Protein AF-A0A392UB68-F1 (afdb_monomer_lite)

Sequence (80 aa):
TVAWEVDVEEEKVALLRGAFVGFLLEDVEAQQLQQYFSMDGYHDIIITTLGHLKVLITSPKEEEVKSIVRSVGWWCKWFH

Organism: NCBI:txid97028

Secondary structure (DSSP, 8-state):
---------HHHHHHTTTEEEEEBSS---HHHHHHHHHHTT-TT-EEEEEETTEEEEE-SSHHHHHHHHH-HHHHHHHB-

Radius of gyration: 13.99 Å; chains: 1; bounding box: 33×33×25 Å

pLDDT: mean 81.4, std 12.66, range [41.88, 93.12]

Foldseek 3Di:
DDDDDDDDDVVVVVQCLQKDKFFWPDDDDQVRVQVVCVVVPNPQWHWDDPDHRIIMIGGPDSVVSVVQCPPCVNCVVTGD

Structure (mmCIF, N/CA/C/O backbone):
data_AF-A0A392UB68-F1
#
_entry.id   AF-A0A392UB68-F1
#
loop_
_atom_site.group_PDB
_atom_site.id
_atom_site.type_symbol
_atom_site.label_atom_id
_atom_site.label_alt_id
_atom_site.label_comp_id
_atom_site.label_asym_id
_atom_site.label_entity_id
_atom_site.label_seq_id
_atom_site.pdbx_PDB_ins_code
_atom_site.Cartn_x
_atom_site.Cartn_y
_atom_site.Cartn_z
_atom_site.occupancy
_atom_site.B_iso_or_equiv
_atom_site.auth_seq_id
_atom_site.auth_comp_id
_atom_site.auth_asym_id
_atom_site.auth_atom_id
_atom_site.pdbx_PDB_model_num
ATOM 1 N N . THR A 1 1 ? -19.829 -21.158 -10.840 1.00 44.81 1 THR A N 1
ATOM 2 C CA . THR A 1 1 ? -18.879 -20.422 -9.982 1.00 44.81 1 THR A CA 1
ATOM 3 C C . THR A 1 1 ? -19.228 -20.774 -8.558 1.00 44.81 1 THR A C 1
ATOM 5 O O . THR A 1 1 ? -20.371 -20.559 -8.183 1.00 44.81 1 THR A O 1
ATOM 8 N N . VAL A 1 2 ? -18.338 -21.431 -7.814 1.00 41.88 2 VAL A N 1
ATOM 9 C CA . VAL A 1 2 ? -18.595 -21.733 -6.398 1.00 41.88 2 VAL A CA 1
ATOM 10 C C . VAL A 1 2 ? -18.349 -20.438 -5.628 1.00 41.88 2 VAL A C 1
ATOM 12 O O . VAL A 1 2 ? -17.210 -19.984 -5.558 1.00 41.88 2 VAL A O 1
ATOM 15 N N . ALA A 1 3 ? -19.416 -19.800 -5.152 1.00 44.00 3 ALA A N 1
ATOM 16 C CA . ALA A 1 3 ? -19.321 -18.676 -4.232 1.00 44.00 3 ALA A CA 1
ATOM 17 C C . ALA A 1 3 ? -19.295 -19.261 -2.820 1.00 44.00 3 ALA A C 1
ATOM 19 O O . ALA A 1 3 ? -20.284 -19.831 -2.369 1.00 44.00 3 ALA A O 1
ATOM 20 N N . TRP A 1 4 ? -18.140 -19.196 -2.167 1.00 59.12 4 TRP A N 1
ATOM 21 C CA . TRP A 1 4 ? -18.046 -19.488 -0.744 1.00 59.12 4 TRP A CA 1
ATOM 22 C C . TRP A 1 4 ? -18.439 -18.217 0.003 1.00 59.12 4 TRP A C 1
ATOM 24 O O . TRP A 1 4 ? -17.771 -17.193 -0.142 1.00 59.12 4 TRP A O 1
ATOM 34 N N . GLU A 1 5 ? -19.537 -18.268 0.753 1.00 47.59 5 GLU A N 1
ATOM 35 C CA . GLU A 1 5 ? -19.837 -17.251 1.759 1.00 47.59 5 GLU A CA 1
ATOM 36 C C . GLU A 1 5 ? -18.776 -17.374 2.852 1.00 47.59 5 GLU A C 1
ATOM 38 O O . GLU A 1 5 ? -18.636 -18.412 3.498 1.00 47.59 5 GLU A O 1
ATOM 43 N N . VAL A 1 6 ? -17.951 -16.339 2.980 1.00 64.25 6 VAL A N 1
ATOM 44 C CA . VAL A 1 6 ? -16.980 -16.233 4.064 1.00 64.25 6 VAL A CA 1
ATOM 45 C C . VAL A 1 6 ? -17.688 -15.478 5.177 1.00 64.25 6 VAL A C 1
ATOM 47 O O . VAL A 1 6 ? -17.995 -14.301 4.999 1.00 64.25 6 VAL A O 1
ATOM 50 N N . ASP A 1 7 ? -17.964 -16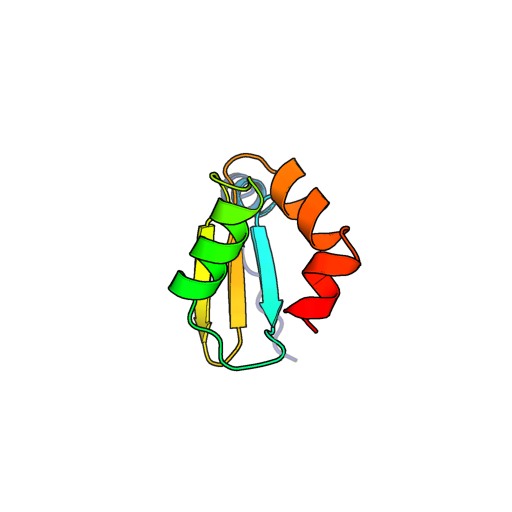.143 6.298 1.00 57.62 7 ASP A N 1
ATOM 51 C CA . ASP A 1 7 ? -18.383 -15.456 7.520 1.00 57.62 7 ASP A CA 1
ATOM 52 C C . ASP A 1 7 ? -17.250 -14.525 7.953 1.00 57.62 7 ASP A C 1
ATOM 54 O O . ASP A 1 7 ? -16.136 -14.969 8.247 1.00 57.62 7 ASP A O 1
ATOM 58 N N . VAL A 1 8 ? -17.513 -13.218 7.937 1.00 61.69 8 VAL A N 1
ATOM 59 C CA . VAL A 1 8 ? -16.519 -12.209 8.302 1.00 61.69 8 VAL A CA 1
ATOM 60 C C . VAL A 1 8 ? -16.923 -11.573 9.623 1.00 61.69 8 VAL A C 1
ATOM 62 O O . VAL A 1 8 ? -17.953 -10.912 9.716 1.00 61.69 8 VAL A O 1
ATOM 65 N N . GLU A 1 9 ? -16.097 -11.754 10.650 1.00 73.00 9 GLU A N 1
ATOM 66 C CA . GLU A 1 9 ? -16.233 -11.027 11.913 1.00 73.00 9 GLU A CA 1
ATOM 67 C C . GLU A 1 9 ? -16.067 -9.519 11.649 1.00 73.00 9 GLU A C 1
ATOM 69 O O . GLU A 1 9 ? -15.000 -9.075 11.216 1.00 73.00 9 GLU A O 1
ATOM 74 N N . GLU A 1 10 ? -17.102 -8.712 11.909 1.00 64.62 10 GLU A N 1
ATOM 75 C CA . GLU A 1 10 ? -17.102 -7.261 11.638 1.00 64.62 10 GLU A CA 1
ATOM 76 C C . GLU A 1 10 ? -15.910 -6.524 12.272 1.00 64.62 10 GLU A C 1
ATOM 78 O O . GLU A 1 10 ? -15.340 -5.616 11.660 1.00 64.62 10 GLU A O 1
ATOM 83 N N . GLU A 1 11 ? -15.468 -6.951 13.458 1.00 63.44 11 GLU A N 1
ATOM 84 C CA . GLU A 1 11 ? -14.279 -6.402 14.120 1.00 63.44 11 GLU A CA 1
ATOM 85 C C . GLU A 1 11 ? -12.999 -6.621 13.302 1.00 63.44 11 GLU A C 1
ATOM 87 O O . GLU A 1 11 ? -12.133 -5.748 13.250 1.00 63.44 11 GLU A O 1
ATOM 92 N N . LYS A 1 12 ? -12.878 -7.757 12.606 1.00 64.31 12 LYS A N 1
ATOM 93 C CA . LYS A 1 12 ? -11.729 -8.051 11.738 1.00 64.31 12 LYS A CA 1
ATOM 94 C C . LYS A 1 12 ? -11.778 -7.236 10.452 1.00 64.31 12 LYS A C 1
ATOM 96 O O . LYS A 1 12 ? -10.733 -6.818 9.964 1.00 64.31 12 LYS A O 1
ATOM 101 N N . VAL A 1 13 ? -12.974 -6.954 9.930 1.00 64.00 13 VAL A N 1
ATOM 102 C CA . VAL A 1 13 ? -13.157 -6.067 8.767 1.00 64.00 13 VAL A CA 1
ATOM 103 C C . VAL A 1 13 ? -12.765 -4.633 9.105 1.00 64.00 13 VAL A C 1
ATOM 105 O O . VAL A 1 13 ? -12.159 -3.948 8.282 1.00 64.00 13 VAL A O 1
ATOM 108 N N . ALA A 1 14 ? -13.061 -4.172 10.323 1.00 67.62 14 ALA A N 1
ATOM 109 C CA . ALA A 1 14 ? -12.664 -2.843 10.775 1.00 67.62 14 ALA A CA 1
ATOM 110 C C . ALA A 1 14 ? -11.136 -2.650 10.744 1.00 67.62 14 ALA A C 1
ATOM 112 O O . ALA A 1 14 ? -10.670 -1.591 10.327 1.00 67.62 14 ALA A O 1
ATOM 113 N N . LEU A 1 15 ? -10.358 -3.690 11.076 1.00 66.62 15 LEU A N 1
ATOM 114 C CA . LEU A 1 15 ? -8.888 -3.670 10.995 1.00 66.62 15 LEU A CA 1
ATOM 115 C C . LEU A 1 15 ? -8.360 -3.515 9.559 1.00 66.62 15 LEU A C 1
ATOM 117 O O . LEU A 1 15 ? -7.234 -3.067 9.362 1.00 66.62 15 LEU A O 1
ATOM 121 N N . LEU A 1 16 ? -9.167 -3.857 8.551 1.00 70.56 16 LEU A N 1
ATOM 122 C CA . LEU A 1 16 ? -8.794 -3.750 7.139 1.00 70.56 16 LEU A CA 1
ATOM 123 C C . LEU A 1 16 ? -9.087 -2.369 6.540 1.00 70.56 16 LEU A C 1
ATOM 125 O O . LEU A 1 16 ? -8.671 -2.100 5.417 1.00 70.56 16 LEU A O 1
ATOM 129 N N . ARG A 1 17 ? -9.771 -1.467 7.257 1.00 72.00 17 ARG A N 1
ATOM 130 C CA . ARG A 1 17 ? -10.108 -0.130 6.730 1.00 72.00 17 ARG A CA 1
ATOM 131 C C . ARG A 1 17 ? -8.877 0.732 6.446 1.00 72.00 17 ARG A C 1
ATOM 133 O O . ARG A 1 17 ? -8.898 1.537 5.521 1.00 72.00 17 ARG A O 1
ATOM 140 N N . GLY A 1 18 ? -7.804 0.523 7.208 1.00 75.06 18 GLY A N 1
ATOM 141 C CA . GLY A 1 18 ? -6.490 1.137 7.002 1.00 75.06 18 GLY A CA 1
ATOM 142 C C . GLY A 1 18 ? -5.515 0.261 6.215 1.00 75.06 18 GLY A C 1
ATOM 143 O O . GLY A 1 18 ? -4.311 0.472 6.318 1.00 75.06 18 GLY A O 1
ATOM 144 N N . ALA A 1 19 ? -6.005 -0.749 5.491 1.00 86.25 19 ALA A N 1
ATOM 145 C CA . ALA A 1 19 ? -5.188 -1.678 4.727 1.00 86.25 19 ALA A CA 1
ATOM 146 C C . ALA A 1 19 ? -5.432 -1.514 3.223 1.00 86.25 19 ALA A C 1
ATOM 148 O O . ALA A 1 19 ? -6.571 -1.440 2.764 1.00 86.25 19 ALA A O 1
ATOM 149 N N . PHE A 1 20 ? -4.358 -1.504 2.439 1.00 88.38 20 PHE A N 1
ATOM 150 C CA . PHE A 1 20 ? -4.423 -1.467 0.985 1.00 88.38 20 PHE A CA 1
ATOM 151 C C . PHE A 1 2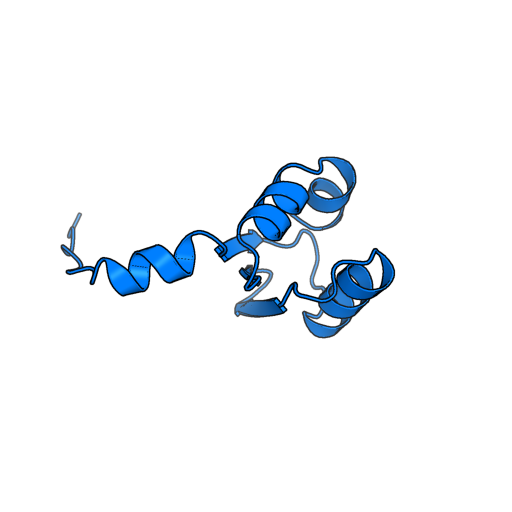0 ? -3.520 -2.537 0.381 1.00 88.38 20 PHE A C 1
ATOM 153 O O . PHE A 1 20 ? -2.374 -2.692 0.789 1.00 88.38 20 PHE A O 1
ATOM 160 N N . VAL A 1 21 ? -4.016 -3.259 -0.621 1.00 89.00 21 VAL A N 1
ATOM 161 C CA . VAL A 1 21 ? -3.227 -4.247 -1.364 1.00 89.00 21 VAL A CA 1
ATOM 162 C C . VAL A 1 21 ? -2.993 -3.739 -2.776 1.00 89.00 21 VAL A C 1
ATOM 164 O O . VAL A 1 21 ? -3.951 -3.478 -3.499 1.00 89.00 21 VAL A O 1
ATOM 167 N N . GLY A 1 22 ? -1.725 -3.640 -3.170 1.00 88.06 22 GLY A N 1
ATOM 168 C CA . GLY A 1 22 ? -1.308 -3.173 -4.490 1.00 88.06 22 GLY A CA 1
ATOM 169 C C . GLY A 1 22 ? -0.331 -4.123 -5.172 1.00 88.06 22 GLY A C 1
ATOM 170 O O . GLY A 1 22 ? 0.217 -5.037 -4.549 1.00 88.06 22 GLY A O 1
ATOM 171 N N . PHE A 1 23 ? -0.117 -3.882 -6.464 1.00 90.81 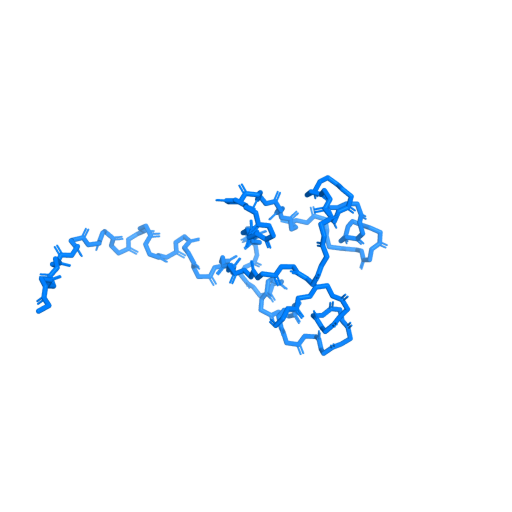23 PHE A N 1
ATOM 172 C CA . PHE A 1 23 ? 0.922 -4.531 -7.255 1.00 90.81 23 PHE A CA 1
ATOM 173 C C . PHE A 1 23 ? 1.989 -3.507 -7.618 1.00 90.81 23 PHE A C 1
ATOM 175 O O . PHE A 1 23 ? 1.661 -2.426 -8.107 1.00 90.81 23 PHE A O 1
ATOM 182 N N . LEU A 1 24 ? 3.244 -3.853 -7.365 1.00 91.50 24 LEU A N 1
ATOM 183 C CA . LEU A 1 24 ? 4.399 -3.048 -7.708 1.00 91.50 24 LEU A CA 1
ATOM 184 C C . LEU A 1 24 ? 4.663 -3.101 -9.215 1.00 91.50 24 LEU A C 1
ATOM 186 O O . LEU A 1 24 ? 4.441 -4.131 -9.853 1.00 91.50 24 LEU A O 1
ATOM 190 N N . LEU A 1 25 ? 5.156 -1.992 -9.763 1.00 90.12 25 LEU A N 1
ATOM 191 C CA . LEU A 1 25 ? 5.584 -1.881 -11.164 1.00 90.12 25 LEU A CA 1
ATOM 192 C C . LEU A 1 25 ? 6.840 -2.714 -11.457 1.00 90.12 25 LEU A C 1
ATOM 194 O O . LEU A 1 25 ? 7.016 -3.219 -12.563 1.00 90.12 25 LEU A O 1
ATOM 198 N N . GLU A 1 26 ? 7.710 -2.851 -10.459 1.00 89.56 26 GLU A N 1
ATOM 199 C CA . GLU A 1 26 ? 8.995 -3.539 -10.545 1.00 89.56 26 GLU A CA 1
ATOM 200 C C . GLU A 1 26 ? 9.248 -4.333 -9.261 1.00 89.56 26 GLU A C 1
ATOM 202 O O . GLU A 1 26 ? 8.620 -4.085 -8.227 1.00 89.56 26 GLU A O 1
ATOM 207 N N . ASP A 1 27 ? 10.168 -5.297 -9.327 1.00 88.69 27 ASP A N 1
ATOM 208 C CA . ASP A 1 27 ? 10.552 -6.098 -8.165 1.00 88.69 27 ASP A CA 1
ATOM 209 C C . ASP A 1 27 ? 11.399 -5.253 -7.210 1.00 88.69 27 ASP A C 1
ATOM 211 O O . ASP A 1 27 ? 12.609 -5.092 -7.377 1.00 88.69 27 ASP A O 1
ATOM 215 N N . VAL A 1 28 ? 10.717 -4.646 -6.240 1.00 89.38 28 VAL A N 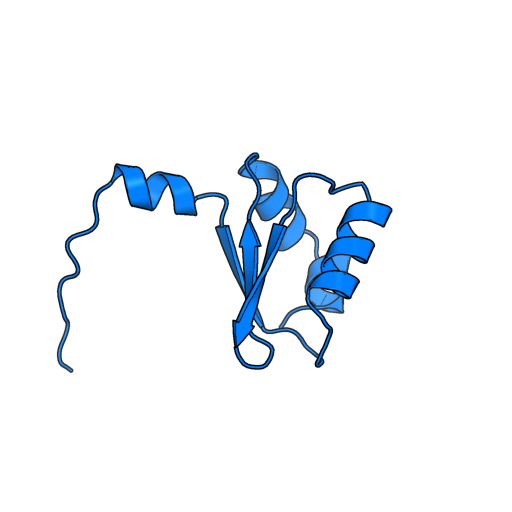1
ATOM 216 C CA . VAL A 1 28 ? 11.309 -3.825 -5.187 1.00 89.38 28 VAL A CA 1
ATOM 217 C C . VAL A 1 28 ? 11.098 -4.532 -3.859 1.00 89.38 28 VAL A C 1
ATOM 219 O O . VAL A 1 28 ? 9.975 -4.888 -3.493 1.00 89.38 28 VAL A O 1
ATOM 222 N N . GLU A 1 29 ? 12.178 -4.699 -3.101 1.00 89.62 29 GLU A N 1
ATOM 223 C CA . GLU A 1 29 ? 12.100 -5.303 -1.777 1.00 89.62 29 GLU A CA 1
ATOM 224 C C . GLU A 1 29 ? 11.229 -4.458 -0.838 1.00 89.62 29 GLU A C 1
ATOM 226 O O . GLU A 1 29 ? 11.360 -3.232 -0.759 1.00 89.62 29 GLU A O 1
ATOM 231 N N . ALA A 1 30 ? 10.374 -5.116 -0.050 1.00 88.50 30 ALA A N 1
ATOM 232 C CA . ALA A 1 30 ? 9.498 -4.428 0.900 1.00 88.50 30 ALA A CA 1
ATOM 233 C C . ALA A 1 30 ? 10.275 -3.546 1.888 1.00 88.50 30 ALA A C 1
ATOM 235 O O . ALA A 1 30 ? 9.810 -2.462 2.227 1.00 88.50 30 ALA A O 1
ATOM 236 N N . GLN A 1 31 ? 11.478 -3.962 2.302 1.00 91.06 31 GLN A N 1
ATOM 237 C CA . GLN A 1 31 ? 12.339 -3.163 3.176 1.00 91.06 31 GLN A CA 1
ATOM 238 C C . GLN A 1 31 ? 12.798 -1.860 2.507 1.00 91.06 31 GLN A C 1
ATOM 240 O O . GLN A 1 31 ? 12.832 -0.814 3.156 1.00 91.06 31 GLN A O 1
ATOM 245 N N . GLN A 1 32 ? 13.127 -1.899 1.218 1.00 92.38 32 GLN A N 1
ATOM 246 C CA . GLN A 1 32 ? 13.505 -0.707 0.466 1.00 92.38 32 GLN A CA 1
ATOM 247 C C . GLN A 1 32 ? 12.308 0.239 0.308 1.00 92.38 32 GLN A C 1
ATOM 249 O O . GLN A 1 32 ? 12.430 1.441 0.542 1.00 92.38 32 GLN A O 1
ATOM 254 N N . LEU A 1 33 ? 11.124 -0.301 0.007 1.00 90.94 33 LEU A N 1
ATOM 255 C CA . LEU A 1 33 ? 9.899 0.495 -0.074 1.00 90.94 33 LEU A CA 1
ATOM 256 C C . LEU A 1 33 ? 9.539 1.131 1.282 1.00 90.94 33 LEU A C 1
ATOM 258 O O . LEU A 1 33 ? 9.196 2.310 1.347 1.00 90.94 33 LEU A O 1
ATOM 262 N N . GLN A 1 34 ? 9.697 0.378 2.372 1.00 92.31 34 GLN A N 1
ATOM 263 C CA . GLN A 1 34 ? 9.521 0.845 3.749 1.00 92.31 34 GLN A CA 1
ATOM 264 C C . GLN A 1 34 ? 10.447 2.026 4.086 1.00 92.31 34 GLN A C 1
ATOM 266 O O . GLN A 1 34 ? 10.034 2.983 4.748 1.00 92.31 34 GLN A O 1
ATOM 271 N N . GLN A 1 35 ? 11.699 1.983 3.621 1.00 93.12 35 GLN A N 1
ATOM 272 C CA . GLN A 1 35 ? 12.647 3.086 3.781 1.00 93.12 35 GLN A CA 1
ATOM 273 C C . GLN A 1 35 ? 12.206 4.335 3.016 1.00 93.12 35 GLN A C 1
ATOM 275 O O . GLN A 1 35 ? 12.272 5.425 3.579 1.00 93.12 35 GLN A O 1
ATOM 280 N N . TYR A 1 36 ? 11.707 4.197 1.784 1.00 91.38 36 TYR A N 1
ATOM 281 C CA . TYR A 1 36 ? 11.192 5.338 1.021 1.00 91.38 36 TYR A CA 1
ATOM 282 C C . TYR A 1 36 ? 10.017 6.018 1.721 1.00 91.38 36 TYR A C 1
ATOM 284 O O . TYR A 1 36 ? 10.038 7.234 1.888 1.00 91.38 36 TYR A O 1
ATOM 292 N N . PHE A 1 37 ? 9.056 5.242 2.229 1.00 89.12 37 PHE A N 1
ATOM 293 C CA . PHE A 1 37 ? 7.971 5.790 3.047 1.00 89.12 37 PHE A CA 1
ATOM 294 C C . PHE A 1 37 ? 8.498 6.541 4.272 1.00 89.12 37 PHE A C 1
ATOM 296 O O . PHE A 1 37 ? 8.054 7.649 4.567 1.00 89.12 37 PHE A O 1
ATOM 303 N N . SER A 1 38 ? 9.497 5.973 4.947 1.00 90.94 38 SER A N 1
ATOM 304 C CA . SER A 1 38 ? 10.088 6.582 6.139 1.00 90.94 38 SER A CA 1
ATOM 305 C C . SER A 1 38 ? 10.811 7.897 5.825 1.00 90.94 38 SER A C 1
ATOM 307 O O . SER A 1 38 ? 10.708 8.843 6.601 1.00 90.94 38 SER A O 1
ATOM 309 N N . MET A 1 39 ? 11.521 7.976 4.695 1.00 91.50 39 MET A N 1
ATOM 310 C CA . MET A 1 39 ? 12.206 9.195 4.241 1.00 91.50 39 MET A CA 1
ATOM 311 C C . MET A 1 39 ? 11.232 10.321 3.880 1.00 91.50 39 MET A C 1
ATOM 313 O O . MET A 1 39 ? 11.550 11.487 4.101 1.00 91.50 39 MET A O 1
ATOM 317 N N . ASP A 1 40 ? 10.042 9.972 3.394 1.00 87.12 40 ASP A N 1
ATOM 318 C CA . ASP A 1 40 ? 8.985 10.926 3.045 1.00 87.12 40 ASP A CA 1
ATOM 319 C C . ASP A 1 40 ? 8.076 11.292 4.241 1.00 87.12 40 ASP A C 1
ATOM 321 O O . ASP A 1 40 ? 7.101 12.027 4.085 1.00 87.12 40 ASP A O 1
ATOM 325 N N . GLY A 1 41 ? 8.406 10.817 5.450 1.00 89.56 41 GLY A N 1
ATOM 326 C CA . GLY A 1 41 ? 7.718 11.155 6.704 1.00 89.56 41 GLY A CA 1
ATOM 327 C C . GLY A 1 41 ? 6.578 10.211 7.102 1.00 89.56 41 GLY A C 1
ATOM 328 O O . GLY A 1 41 ? 5.917 10.439 8.115 1.00 89.56 41 GLY A O 1
ATOM 329 N N . TYR A 1 42 ? 6.354 9.132 6.351 1.00 88.81 42 TYR A N 1
ATOM 330 C CA . TYR A 1 42 ? 5.343 8.115 6.643 1.00 88.81 42 TYR A CA 1
ATOM 331 C C . TYR A 1 42 ? 5.911 7.010 7.542 1.00 88.81 42 TYR A C 1
ATOM 333 O O . TYR A 1 42 ? 6.189 5.896 7.099 1.00 88.81 42 TYR A O 1
ATOM 341 N N . HIS A 1 43 ? 6.109 7.321 8.822 1.00 89.62 43 HIS A N 1
ATOM 342 C CA . HIS A 1 43 ? 6.744 6.399 9.773 1.00 89.62 43 HIS A CA 1
ATOM 343 C C . HIS A 1 43 ? 5.843 5.255 10.249 1.00 89.62 43 HIS A C 1
ATOM 345 O O . HIS A 1 43 ? 6.354 4.208 10.635 1.00 89.62 43 HIS A O 1
ATOM 351 N N . ASP A 1 44 ? 4.523 5.443 10.218 1.00 91.12 44 ASP A N 1
ATOM 352 C CA . ASP A 1 44 ? 3.558 4.456 10.716 1.00 91.12 44 ASP A CA 1
ATOM 353 C C . ASP A 1 44 ? 3.062 3.494 9.623 1.00 91.12 44 ASP A C 1
ATOM 355 O O . ASP A 1 44 ? 2.304 2.564 9.901 1.00 91.12 44 ASP A O 1
ATOM 359 N N . ILE A 1 45 ? 3.502 3.692 8.377 1.00 90.38 45 ILE A N 1
ATOM 360 C CA . ILE A 1 45 ? 3.215 2.772 7.277 1.00 90.38 45 ILE A CA 1
ATOM 361 C C . ILE A 1 45 ? 4.009 1.488 7.466 1.00 90.38 45 ILE A C 1
ATOM 363 O O . ILE A 1 45 ? 5.188 1.527 7.790 1.00 90.38 45 ILE A O 1
ATOM 367 N N . ILE A 1 46 ? 3.376 0.349 7.212 1.00 92.19 46 ILE A N 1
ATOM 368 C CA . ILE A 1 46 ? 3.991 -0.974 7.228 1.00 92.19 46 ILE A CA 1
ATOM 369 C C . ILE A 1 46 ? 3.774 -1.611 5.859 1.00 92.19 46 ILE A C 1
ATOM 371 O O . ILE A 1 46 ? 2.641 -1.737 5.392 1.00 92.19 46 ILE A O 1
ATOM 375 N N . ILE A 1 47 ? 4.867 -2.038 5.229 1.00 91.12 47 ILE A N 1
ATOM 376 C CA . ILE A 1 47 ? 4.864 -2.754 3.953 1.00 91.12 47 ILE A CA 1
ATOM 377 C C . ILE A 1 47 ? 5.119 -4.237 4.202 1.00 91.12 47 ILE A C 1
ATOM 379 O O . ILE A 1 47 ? 6.140 -4.626 4.763 1.00 91.12 47 ILE A O 1
ATOM 383 N N . THR A 1 48 ? 4.194 -5.084 3.754 1.00 91.75 48 THR A N 1
ATOM 384 C CA . THR A 1 48 ? 4.303 -6.545 3.842 1.00 91.75 48 THR A CA 1
ATOM 385 C C . THR A 1 48 ? 4.187 -7.171 2.458 1.00 91.75 48 THR A C 1
ATOM 387 O O . THR A 1 48 ? 3.196 -6.966 1.760 1.00 91.75 48 THR A O 1
ATOM 390 N N . THR A 1 49 ? 5.169 -7.975 2.055 1.00 91.25 49 THR A N 1
ATOM 391 C CA . THR A 1 49 ? 5.099 -8.739 0.802 1.00 91.25 49 THR A CA 1
ATOM 392 C C . THR A 1 49 ? 4.076 -9.868 0.925 1.00 91.25 49 THR A C 1
ATOM 394 O O . THR A 1 49 ? 4.131 -10.665 1.858 1.00 91.25 49 THR A O 1
ATOM 397 N N . LEU A 1 50 ? 3.153 -9.961 -0.033 1.00 90.06 50 LEU A N 1
ATOM 398 C CA . LEU A 1 50 ? 2.148 -11.028 -0.126 1.00 90.06 50 LEU A CA 1
ATOM 399 C C . LEU A 1 50 ? 2.434 -12.029 -1.259 1.00 90.06 50 LEU A C 1
ATOM 401 O O . LEU A 1 50 ? 1.699 -13.002 -1.421 1.00 90.06 50 LEU A O 1
ATOM 405 N N . GLY A 1 51 ? 3.455 -11.778 -2.079 1.00 85.56 51 GLY A N 1
ATOM 406 C CA . GLY A 1 51 ? 3.843 -12.606 -3.220 1.00 85.56 51 GLY A CA 1
ATOM 407 C C . GLY A 1 51 ? 4.596 -11.789 -4.270 1.00 85.56 51 GLY A C 1
ATOM 408 O O . GLY A 1 51 ? 4.970 -10.647 -4.012 1.00 85.56 51 GLY A O 1
ATOM 409 N N . HIS A 1 52 ? 4.794 -12.356 -5.462 1.00 87.12 52 HIS A N 1
ATOM 410 C CA . HIS A 1 52 ? 5.489 -11.681 -6.565 1.00 87.12 52 HIS A CA 1
ATOM 411 C C . HIS A 1 52 ? 4.816 -10.345 -6.910 1.00 87.12 52 HIS A C 1
ATOM 413 O O . HIS A 1 52 ? 3.643 -10.329 -7.293 1.00 87.12 52 HIS A O 1
ATOM 419 N N . LEU A 1 53 ? 5.558 -9.246 -6.729 1.00 89.75 53 LEU A N 1
ATOM 420 C CA . LEU A 1 53 ? 5.121 -7.853 -6.901 1.00 89.75 53 LEU A CA 1
ATOM 421 C C . LEU A 1 53 ? 3.922 -7.427 -6.043 1.00 89.75 53 LEU A C 1
ATOM 423 O O . LEU A 1 53 ? 3.500 -6.281 -6.111 1.00 89.75 53 LEU A O 1
ATOM 427 N N . LYS A 1 54 ? 3.341 -8.309 -5.232 1.00 92.06 54 LYS A N 1
ATOM 428 C CA . LYS A 1 54 ? 2.129 -8.011 -4.473 1.00 92.06 54 LYS A CA 1
ATOM 429 C C . LYS A 1 54 ? 2.505 -7.590 -3.067 1.00 92.06 54 LYS A C 1
ATOM 431 O O . LYS A 1 54 ? 3.127 -8.365 -2.339 1.00 92.06 54 LYS A O 1
ATOM 436 N N . VAL A 1 55 ? 2.061 -6.409 -2.656 1.00 92.25 55 VAL A N 1
ATOM 437 C CA . VAL A 1 55 ? 2.325 -5.884 -1.314 1.00 92.25 55 VAL A CA 1
ATOM 438 C C . VAL A 1 55 ? 1.048 -5.421 -0.629 1.00 92.25 55 VAL A C 1
ATOM 440 O O . VAL A 1 55 ? 0.086 -4.985 -1.261 1.00 92.25 55 VAL A O 1
ATOM 443 N N . LEU A 1 56 ? 1.060 -5.540 0.689 1.00 91.62 56 LEU A N 1
ATOM 444 C CA . LEU A 1 56 ? 0.084 -4.996 1.610 1.00 91.62 56 LEU A CA 1
ATOM 445 C C . LEU A 1 56 ? 0.697 -3.775 2.292 1.00 91.62 56 LEU A C 1
ATOM 447 O O . LEU A 1 56 ? 1.794 -3.857 2.839 1.00 91.62 56 LEU A O 1
ATOM 451 N N . ILE A 1 57 ? -0.041 -2.675 2.275 1.00 90.81 57 ILE A N 1
ATOM 452 C CA . ILE A 1 57 ? 0.253 -1.432 2.976 1.00 90.81 57 ILE A CA 1
ATOM 453 C C . ILE A 1 57 ? -0.740 -1.325 4.124 1.00 90.81 57 ILE A C 1
ATOM 455 O O . ILE A 1 57 ? -1.949 -1.372 3.894 1.00 90.81 57 ILE A O 1
ATOM 459 N N . THR A 1 58 ? -0.255 -1.166 5.348 1.00 91.50 58 THR A N 1
ATOM 460 C CA . THR A 1 58 ? -1.102 -0.898 6.515 1.00 91.50 58 THR A CA 1
ATOM 461 C C . THR A 1 58 ? -0.572 0.288 7.306 1.00 91.50 58 THR A C 1
ATOM 463 O O . THR A 1 58 ? 0.603 0.625 7.220 1.00 91.50 58 THR A O 1
ATOM 466 N N . SER A 1 59 ? -1.441 0.938 8.075 1.00 89.06 59 SER A N 1
ATOM 467 C CA . SER A 1 59 ? -1.050 1.875 9.134 1.00 89.06 59 SER A CA 1
ATOM 468 C C . SER A 1 59 ? -2.068 1.782 10.273 1.00 89.06 59 SER A C 1
ATOM 470 O O . SER A 1 59 ? -3.255 1.557 10.008 1.00 89.06 59 SER A O 1
ATOM 472 N N . PRO A 1 60 ? -1.658 1.986 11.539 1.00 85.62 60 PRO A N 1
ATOM 473 C CA . PRO A 1 60 ? -2.595 2.222 12.637 1.00 85.62 60 PRO A CA 1
ATOM 474 C C . PRO A 1 60 ? -3.457 3.481 12.421 1.00 85.62 60 PRO A C 1
ATOM 476 O O . PRO A 1 60 ? -4.481 3.645 13.082 1.00 85.62 60 PRO A O 1
ATOM 479 N N . LYS A 1 61 ? -3.068 4.369 11.497 1.00 86.44 61 LYS A N 1
ATOM 480 C CA . LYS A 1 61 ? -3.803 5.574 11.113 1.00 86.44 61 LYS A CA 1
ATOM 481 C C . LYS A 1 61 ? -4.441 5.375 9.739 1.00 86.44 61 LYS A C 1
ATOM 483 O O . LYS A 1 61 ? -3.803 5.561 8.706 1.00 86.44 61 LYS A O 1
ATOM 488 N N . GLU A 1 62 ? -5.733 5.052 9.730 1.00 79.69 62 GLU A N 1
ATOM 489 C CA . GLU A 1 62 ? -6.516 4.768 8.513 1.00 79.69 62 GLU A CA 1
ATOM 490 C C . GLU A 1 62 ? -6.346 5.829 7.404 1.00 79.69 62 GLU A C 1
ATOM 492 O O . GLU A 1 62 ? -6.225 5.501 6.222 1.00 79.69 62 GLU A O 1
ATOM 497 N N . GLU A 1 63 ? -6.293 7.107 7.779 1.00 84.50 63 GLU A N 1
ATOM 498 C CA . GLU A 1 63 ? -6.204 8.216 6.825 1.00 84.50 63 GLU A CA 1
ATOM 499 C C . GLU A 1 63 ? -4.837 8.334 6.130 1.00 84.50 63 GLU A C 1
ATOM 501 O O . GLU A 1 63 ? -4.766 8.883 5.030 1.00 84.50 63 GLU A O 1
ATOM 506 N N . GLU A 1 64 ? -3.756 7.789 6.701 1.00 85.88 64 GLU A N 1
ATOM 507 C CA . GLU A 1 64 ? -2.430 7.835 6.068 1.00 85.88 64 GLU A CA 1
ATOM 508 C C . GLU A 1 64 ? -2.382 6.972 4.809 1.00 85.88 64 GLU A C 1
ATOM 510 O O . GLU A 1 64 ? -1.970 7.450 3.750 1.00 85.88 64 GLU A O 1
ATOM 515 N N . VAL A 1 65 ? -2.880 5.732 4.890 1.00 87.38 65 VAL A N 1
ATOM 516 C CA . VAL A 1 65 ? -2.933 4.832 3.728 1.00 87.38 65 VAL A CA 1
ATOM 517 C C . VAL A 1 65 ? -3.838 5.417 2.649 1.00 87.38 65 VAL A C 1
ATOM 519 O O . VAL A 1 65 ? -3.457 5.450 1.480 1.00 87.38 65 VAL A O 1
ATOM 522 N N . LYS A 1 66 ? -4.999 5.974 3.022 1.00 85.50 66 LYS A N 1
ATOM 523 C CA . LYS A 1 66 ? -5.886 6.658 2.064 1.00 85.50 66 LYS A CA 1
ATOM 524 C C . LYS A 1 66 ? -5.210 7.850 1.389 1.00 85.50 66 LYS A C 1
ATOM 526 O O . LYS A 1 66 ? -5.407 8.052 0.192 1.00 85.50 66 LYS A O 1
ATOM 531 N N . SER A 1 67 ? -4.445 8.642 2.138 1.00 85.50 67 SER A N 1
ATOM 532 C CA . SER A 1 67 ? -3.706 9.792 1.609 1.00 85.50 67 SER A CA 1
ATOM 533 C C . SER A 1 67 ? -2.660 9.362 0.576 1.00 85.50 67 SER A C 1
ATOM 535 O O . SER A 1 67 ? -2.603 9.929 -0.513 1.00 85.50 67 SER A O 1
ATOM 537 N N . ILE A 1 68 ? -1.905 8.297 0.865 1.00 83.94 68 ILE A N 1
ATOM 538 C CA . ILE A 1 68 ? -0.895 7.731 -0.043 1.00 83.94 68 ILE A CA 1
ATOM 539 C C . ILE A 1 68 ? -1.535 7.186 -1.318 1.00 83.94 68 ILE A C 1
ATOM 541 O O . ILE A 1 68 ? -1.094 7.528 -2.411 1.00 83.94 68 ILE A O 1
ATOM 545 N N . VAL A 1 69 ? -2.598 6.388 -1.193 1.00 81.56 69 VAL A N 1
ATOM 546 C CA . VAL A 1 69 ? -3.300 5.803 -2.350 1.00 81.56 69 VAL A CA 1
ATOM 547 C C . VAL A 1 69 ? -3.890 6.887 -3.255 1.00 81.56 69 VAL A C 1
ATOM 549 O O . VAL A 1 69 ? -3.953 6.730 -4.470 1.00 81.56 69 VAL A O 1
ATOM 552 N N . ARG A 1 70 ? -4.297 8.024 -2.680 1.00 82.06 70 ARG A N 1
ATOM 553 C CA . ARG A 1 70 ? -4.785 9.190 -3.434 1.00 82.06 70 ARG A CA 1
ATOM 554 C C . ARG A 1 70 ? -3.664 10.088 -3.966 1.00 82.06 70 ARG A C 1
ATOM 556 O O . ARG A 1 70 ? -3.933 10.949 -4.803 1.00 82.06 70 ARG A O 1
ATOM 563 N N . SER A 1 71 ? -2.429 9.918 -3.499 1.00 81.50 71 SER A N 1
ATOM 564 C CA . SER A 1 71 ? -1.276 10.695 -3.945 1.00 81.50 71 SER A CA 1
ATOM 565 C C . SER A 1 71 ? -0.793 10.184 -5.298 1.00 81.50 71 SER A C 1
ATOM 567 O O . SER A 1 71 ? -0.047 9.212 -5.390 1.00 81.50 71 SER A O 1
ATOM 569 N N . VAL A 1 72 ? -1.199 10.876 -6.363 1.00 67.62 72 VAL A N 1
ATOM 570 C CA . VAL A 1 72 ? -0.894 10.502 -7.755 1.00 67.62 72 VAL A CA 1
ATOM 571 C C . VAL A 1 72 ? 0.611 10.318 -7.987 1.00 67.62 72 VAL A C 1
ATOM 573 O O . VAL A 1 72 ? 1.018 9.391 -8.673 1.00 67.62 72 VAL A O 1
ATOM 576 N N . GLY A 1 73 ? 1.460 11.161 -7.392 1.00 77.25 73 GLY A N 1
ATOM 577 C CA . GLY A 1 73 ? 2.907 11.091 -7.615 1.00 77.25 73 GLY A CA 1
ATOM 578 C C . GLY A 1 73 ? 3.555 9.839 -7.021 1.00 77.25 73 GLY A C 1
ATOM 579 O O . GLY A 1 73 ? 4.322 9.159 -7.697 1.00 77.25 73 GLY A O 1
ATOM 580 N N . TRP A 1 74 ? 3.242 9.529 -5.761 1.00 75.81 74 TRP A N 1
ATOM 581 C CA . TRP A 1 74 ? 3.844 8.388 -5.066 1.00 75.81 74 TRP A CA 1
ATOM 582 C C . TRP A 1 74 ? 3.261 7.070 -5.561 1.00 7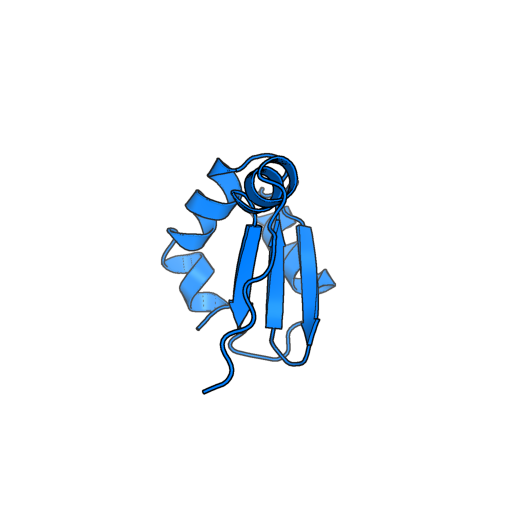5.81 74 TRP A C 1
ATOM 584 O O . TRP A 1 74 ? 3.998 6.123 -5.829 1.00 75.81 74 TRP A O 1
ATOM 594 N N . TRP A 1 75 ? 1.936 7.046 -5.728 1.00 78.62 75 TRP A N 1
ATOM 595 C CA . TRP A 1 75 ? 1.210 5.875 -6.184 1.00 78.62 75 TRP A CA 1
ATOM 596 C C . TRP A 1 75 ? 1.685 5.439 -7.567 1.00 78.62 75 TRP A C 1
ATOM 598 O O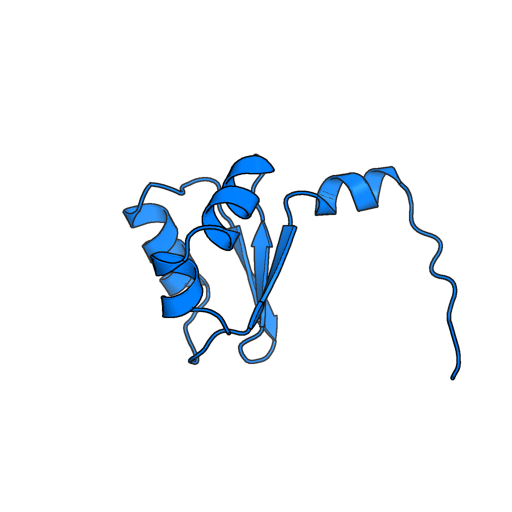 . TRP A 1 75 ? 2.174 4.326 -7.722 1.00 78.62 75 TRP A O 1
ATOM 608 N N . CYS A 1 76 ? 1.667 6.346 -8.548 1.00 80.81 76 CYS A N 1
ATOM 609 C CA . CYS A 1 76 ? 2.049 6.021 -9.922 1.00 80.81 76 CYS A CA 1
ATOM 610 C C . CYS A 1 76 ? 3.541 5.710 -10.099 1.00 80.81 76 CYS A C 1
ATOM 612 O O . CYS A 1 76 ? 3.921 5.173 -11.135 1.00 80.81 76 CYS A O 1
ATOM 614 N N . LYS A 1 77 ? 4.400 6.064 -9.133 1.00 83.56 77 LYS A N 1
ATOM 615 C CA . LYS A 1 77 ? 5.828 5.733 -9.192 1.00 83.56 77 LYS A CA 1
ATOM 616 C C . LYS A 1 77 ? 6.092 4.259 -8.899 1.00 83.56 77 LYS A C 1
ATOM 618 O O . LYS A 1 77 ? 7.021 3.696 -9.467 1.00 83.56 77 LYS A O 1
ATOM 623 N N . TRP A 1 78 ? 5.318 3.659 -7.998 1.00 83.81 78 TRP A N 1
ATOM 624 C CA . TRP A 1 78 ? 5.616 2.327 -7.471 1.00 83.81 78 TRP A CA 1
ATOM 625 C C . TRP A 1 78 ? 4.537 1.298 -7.766 1.00 83.81 78 TRP A C 1
ATOM 627 O O . TRP A 1 78 ? 4.852 0.115 -7.785 1.00 83.81 78 TRP A O 1
ATOM 637 N N . PHE A 1 79 ? 3.300 1.728 -8.012 1.00 83.94 79 PHE A N 1
ATOM 638 C CA . PHE A 1 79 ? 2.134 0.863 -8.118 1.00 83.94 79 PHE A CA 1
ATOM 639 C C . PHE A 1 79 ? 1.434 0.992 -9.472 1.00 83.94 79 PHE A C 1
ATOM 641 O O . PHE A 1 79 ? 1.403 2.070 -10.072 1.00 83.94 79 PHE A O 1
ATOM 648 N N . HIS A 1 80 ? 0.862 -0.128 -9.920 1.00 73.88 80 HIS A N 1
ATOM 649 C CA . HIS A 1 80 ? -0.078 -0.198 -11.042 1.00 73.88 80 HIS A CA 1
ATOM 650 C C . HIS A 1 80 ? -1.477 0.320 -10.681 1.00 73.88 80 HIS A C 1
ATOM 652 O O . HIS A 1 80 ? -1.899 0.178 -9.506 1.00 73.88 80 HIS A O 1
#